Protein AF-A0A9D4KQK5-F1 (afdb_monomer)

Mean predicted aligned error: 9.85 Å

Structure (mmCIF, N/CA/C/O backbone):
data_AF-A0A9D4KQK5-F1
#
_entry.id   AF-A0A9D4KQK5-F1
#
loop_
_atom_site.group_PDB
_atom_site.id
_atom_site.type_symbol
_atom_site.label_atom_id
_atom_site.label_alt_id
_atom_site.label_comp_id
_atom_site.label_asym_id
_atom_site.label_entity_id
_atom_site.label_seq_id
_atom_site.pdbx_PDB_ins_code
_atom_site.Cartn_x
_atom_site.Cartn_y
_atom_site.Cartn_z
_atom_site.occupancy
_atom_site.B_iso_or_equiv
_atom_site.auth_seq_id
_atom_site.auth_comp_id
_atom_site.auth_asym_id
_atom_site.auth_atom_id
_atom_site.pdbx_PDB_model_num
ATOM 1 N N . MET A 1 1 ? -24.734 -4.252 13.455 1.00 34.09 1 MET A N 1
ATOM 2 C CA . MET A 1 1 ? -24.036 -4.730 12.240 1.00 34.09 1 MET A CA 1
ATOM 3 C C . MET A 1 1 ? -23.428 -3.515 11.556 1.00 34.09 1 MET A C 1
ATOM 5 O O . MET A 1 1 ? -24.185 -2.665 11.112 1.00 34.09 1 MET A O 1
ATOM 9 N N . GLY A 1 2 ? -22.103 -3.348 11.598 1.00 39.66 2 GLY A N 1
ATOM 10 C CA . GLY A 1 2 ? -21.424 -2.220 10.948 1.00 39.66 2 GLY A CA 1
ATOM 11 C C . GLY A 1 2 ? -21.208 -2.509 9.463 1.00 39.66 2 GLY A C 1
ATOM 12 O O . GLY A 1 2 ? -20.834 -3.624 9.114 1.00 39.66 2 GLY A O 1
ATOM 13 N N . SER A 1 3 ? -21.488 -1.531 8.604 1.00 41.06 3 SER A N 1
ATOM 14 C CA . SER A 1 3 ? -21.229 -1.619 7.165 1.00 41.06 3 SER A CA 1
ATOM 15 C C . SER A 1 3 ? -19.725 -1.479 6.913 1.00 41.06 3 SER A C 1
ATOM 17 O O . SER A 1 3 ? -19.137 -0.470 7.298 1.00 41.06 3 SER A O 1
ATOM 19 N N . PHE A 1 4 ? -19.099 -2.482 6.295 1.00 49.75 4 PHE A N 1
ATOM 20 C CA . PHE A 1 4 ? -17.730 -2.374 5.793 1.00 49.75 4 PHE A CA 1
ATOM 21 C C . PHE A 1 4 ? -17.790 -1.724 4.408 1.00 49.75 4 PHE A C 1
ATOM 23 O O . PHE A 1 4 ? -18.218 -2.350 3.441 1.00 49.75 4 PHE A O 1
ATOM 30 N N . GLY A 1 5 ? -17.421 -0.448 4.323 1.00 51.59 5 GLY A N 1
ATOM 31 C CA . GLY A 1 5 ? -17.263 0.255 3.052 1.00 51.59 5 GLY A CA 1
ATOM 32 C C . GLY A 1 5 ? -15.801 0.247 2.616 1.00 51.59 5 GLY A C 1
ATOM 33 O O . GLY A 1 5 ? -14.923 0.537 3.425 1.00 51.59 5 GLY A O 1
ATOM 34 N N . PHE A 1 6 ? -15.538 -0.056 1.346 1.00 54.88 6 PHE A N 1
ATOM 35 C CA . PHE A 1 6 ? -14.233 0.185 0.730 1.00 54.88 6 PHE A CA 1
ATOM 36 C C . PHE A 1 6 ? -14.236 1.596 0.138 1.00 54.88 6 PHE A C 1
ATOM 38 O O . PHE A 1 6 ? -15.109 1.927 -0.662 1.00 54.88 6 PHE A O 1
ATOM 45 N N . ALA A 1 7 ? -13.282 2.430 0.547 1.00 58.09 7 ALA A N 1
ATOM 46 C CA . ALA A 1 7 ? -13.033 3.733 -0.058 1.00 58.09 7 ALA A CA 1
ATOM 47 C C . ALA A 1 7 ? -11.681 3.678 -0.778 1.00 58.09 7 ALA A C 1
ATOM 49 O O . ALA A 1 7 ? -10.679 3.299 -0.173 1.00 58.09 7 ALA A O 1
ATOM 50 N N . GLU A 1 8 ? -11.666 4.029 -2.063 1.00 67.25 8 GLU A N 1
ATOM 51 C CA . GLU A 1 8 ? -10.463 4.062 -2.896 1.00 67.25 8 GLU A CA 1
ATOM 52 C C . GLU A 1 8 ? -10.145 5.513 -3.272 1.00 67.25 8 GLU A C 1
ATOM 54 O O . GLU A 1 8 ? -11.005 6.237 -3.772 1.00 67.25 8 GLU A O 1
ATOM 59 N N . GLU A 1 9 ? -8.906 5.938 -3.034 1.00 66.75 9 GLU A N 1
ATOM 60 C CA . GLU A 1 9 ? -8.398 7.250 -3.431 1.00 66.75 9 GLU A CA 1
ATOM 61 C C . GLU A 1 9 ? -7.074 7.064 -4.177 1.00 66.75 9 GLU A C 1
ATOM 63 O O . GLU A 1 9 ? -6.175 6.368 -3.701 1.00 66.75 9 GLU A O 1
ATOM 68 N N . THR A 1 10 ? -6.952 7.677 -5.358 1.00 73.88 10 THR A N 1
ATOM 69 C CA . THR A 1 10 ? -5.777 7.531 -6.228 1.00 73.88 10 THR A CA 1
ATOM 70 C C . THR A 1 10 ? -5.113 8.881 -6.475 1.00 73.88 10 THR A C 1
AT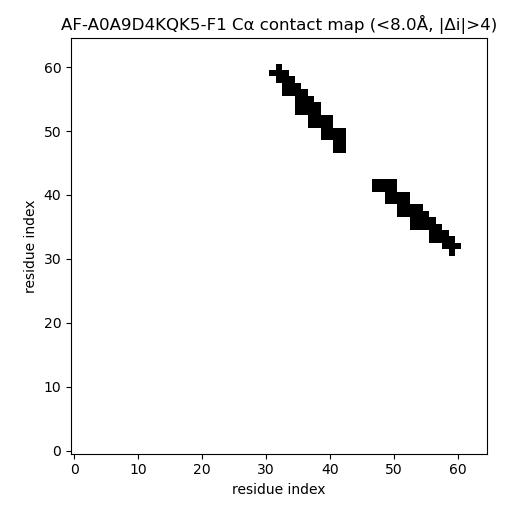OM 72 O O . THR A 1 10 ? -5.719 9.786 -7.045 1.00 73.88 10 THR A O 1
ATOM 75 N N . ALA A 1 11 ? -3.830 8.992 -6.123 1.00 74.19 11 ALA A N 1
ATOM 76 C CA . ALA A 1 11 ? -2.969 10.104 -6.519 1.00 74.19 11 ALA A CA 1
ATOM 77 C C . ALA A 1 11 ? -2.059 9.676 -7.683 1.00 74.19 11 ALA A C 1
ATOM 79 O O . ALA A 1 11 ? -1.441 8.613 -7.633 1.00 74.19 11 ALA A O 1
ATOM 80 N N . SER A 1 12 ? -1.951 10.506 -8.727 1.00 76.56 12 SER A N 1
ATOM 81 C CA . SER A 1 12 ? -1.139 10.210 -9.916 1.00 76.56 12 SER A CA 1
ATOM 82 C C . SER A 1 12 ? -0.050 11.261 -10.140 1.00 76.56 12 SER A C 1
ATOM 84 O O . SER A 1 12 ? -0.304 12.465 -10.078 1.00 76.56 12 SER A O 1
ATOM 86 N N . ARG A 1 13 ? 1.168 10.797 -10.439 1.00 72.44 13 ARG A N 1
ATOM 87 C CA . ARG A 1 13 ? 2.263 11.595 -11.008 1.00 72.44 13 ARG A CA 1
ATOM 88 C C . ARG A 1 13 ? 2.803 10.881 -12.244 1.00 72.44 13 ARG A C 1
ATOM 90 O O . ARG A 1 13 ? 2.844 9.655 -12.272 1.00 72.44 13 ARG A O 1
ATOM 97 N N . ARG A 1 14 ? 3.185 11.657 -13.265 1.00 69.12 14 ARG A N 1
ATOM 98 C CA . ARG A 1 14 ? 3.666 11.126 -14.554 1.00 69.12 14 ARG A CA 1
ATOM 99 C C . ARG A 1 14 ? 5.112 10.632 -14.503 1.00 69.12 14 ARG A C 1
ATOM 101 O O . ARG A 1 14 ? 5.457 9.738 -15.264 1.00 69.12 14 ARG A O 1
ATOM 108 N N . ASP A 1 15 ? 5.911 11.170 -13.586 1.00 70.62 15 ASP A N 1
ATOM 109 C CA . ASP A 1 15 ? 7.332 10.847 -13.456 1.00 70.62 15 ASP A CA 1
ATOM 110 C C . ASP A 1 15 ? 7.593 9.891 -12.290 1.00 70.62 15 ASP A C 1
ATOM 112 O O . ASP A 1 15 ? 6.874 9.900 -11.283 1.00 70.62 15 ASP A O 1
ATOM 116 N N . SER A 1 16 ? 8.656 9.089 -12.400 1.00 72.44 16 SER A N 1
ATOM 117 C CA . SER A 1 16 ? 9.129 8.282 -11.276 1.00 72.44 16 SER A CA 1
ATOM 118 C C . SER A 1 16 ? 9.651 9.202 -10.177 1.00 72.44 16 SER A C 1
ATOM 120 O O . SER A 1 16 ? 10.573 9.985 -10.409 1.00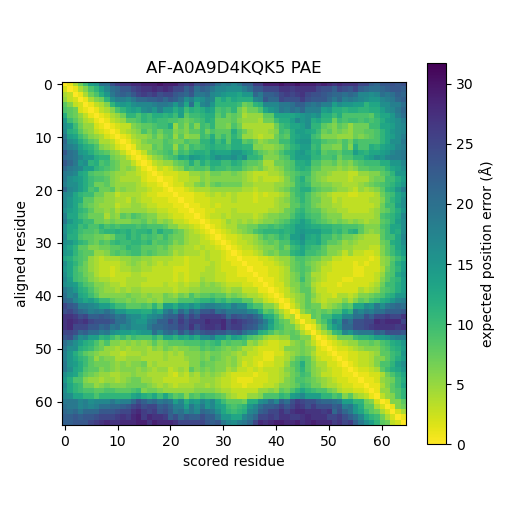 72.44 16 SER A O 1
ATOM 122 N N . ILE A 1 17 ? 9.084 9.086 -8.981 1.00 79.12 17 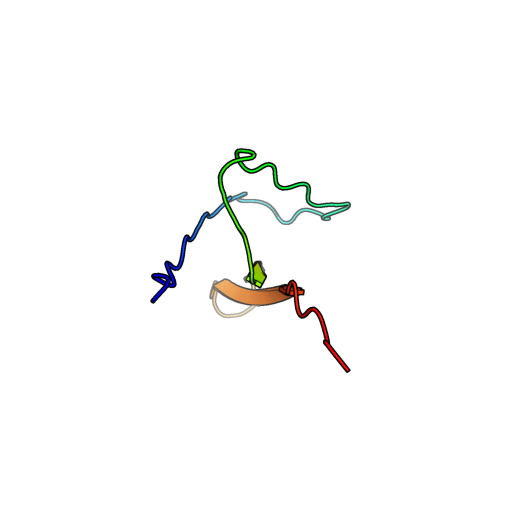ILE A N 1
ATOM 123 C CA . ILE A 1 17 ? 9.505 9.857 -7.813 1.00 79.12 17 ILE A CA 1
ATOM 124 C C . ILE A 1 17 ? 10.029 8.938 -6.717 1.00 79.12 17 ILE A C 1
ATOM 126 O O . ILE A 1 17 ? 9.537 7.824 -6.527 1.00 79.12 17 ILE A O 1
ATOM 130 N N . GLU A 1 18 ? 10.995 9.436 -5.956 1.00 82.38 18 GLU A N 1
ATOM 131 C CA . GLU A 1 18 ? 11.384 8.828 -4.692 1.0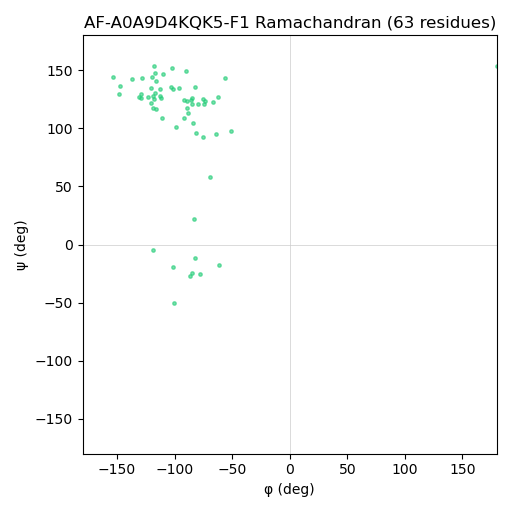0 82.38 18 GLU A CA 1
ATOM 132 C C . GLU A 1 18 ? 10.382 9.247 -3.605 1.00 82.38 18 GLU A C 1
ATOM 134 O O . GLU A 1 18 ? 10.162 10.434 -3.358 1.00 82.38 18 GLU A O 1
ATOM 139 N N . ILE A 1 19 ? 9.727 8.270 -2.976 1.00 82.50 19 ILE A N 1
ATOM 140 C CA . ILE A 1 19 ? 8.735 8.514 -1.925 1.00 82.50 19 ILE A CA 1
ATOM 141 C C . ILE A 1 19 ? 9.449 8.487 -0.574 1.00 82.50 19 ILE A C 1
ATOM 143 O O . ILE A 1 19 ? 9.828 7.421 -0.101 1.00 82.50 19 ILE A O 1
ATOM 147 N N . GLN A 1 20 ? 9.586 9.647 0.071 1.00 86.31 20 GLN A N 1
ATOM 148 C CA . GLN A 1 20 ? 10.184 9.743 1.412 1.00 86.31 20 GLN A CA 1
ATOM 149 C C . GLN A 1 20 ? 9.178 9.489 2.547 1.00 86.31 20 GLN A C 1
ATOM 151 O O . GLN A 1 20 ? 9.559 9.091 3.643 1.00 86.31 20 GLN A O 1
ATOM 156 N N . GLY A 1 21 ? 7.883 9.708 2.302 1.00 86.06 21 GLY A N 1
ATOM 157 C CA . GLY A 1 21 ? 6.833 9.475 3.290 1.00 86.06 21 GLY A CA 1
ATOM 158 C C . GLY A 1 21 ? 5.440 9.804 2.762 1.00 86.06 21 GLY A C 1
ATOM 159 O O . GLY A 1 21 ? 5.282 10.634 1.869 1.00 86.06 21 GLY A O 1
ATOM 160 N N . ILE A 1 22 ? 4.425 9.149 3.329 1.00 85.44 22 ILE A N 1
ATOM 161 C CA . ILE A 1 22 ? 3.012 9.369 3.001 1.00 85.44 22 ILE A CA 1
ATOM 162 C C . ILE A 1 22 ? 2.277 9.734 4.289 1.00 85.44 22 ILE A C 1
ATOM 164 O O . ILE A 1 22 ? 2.361 9.023 5.289 1.00 85.44 22 ILE A O 1
ATOM 168 N N . ARG A 1 23 ? 1.549 10.852 4.268 1.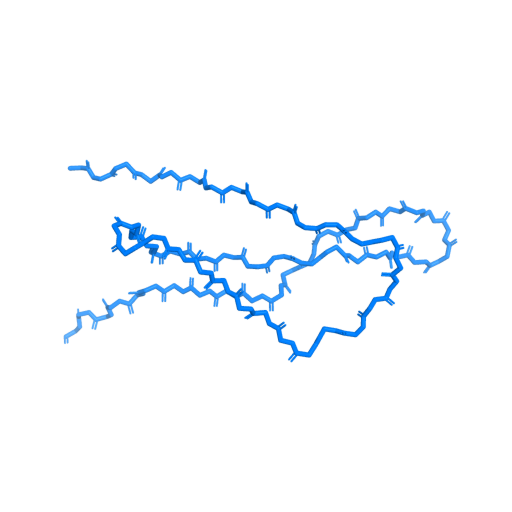00 86.75 23 ARG A N 1
ATOM 169 C CA . ARG A 1 23 ? 0.679 11.280 5.365 1.00 86.75 23 ARG A CA 1
ATOM 170 C C . ARG A 1 23 ? -0.745 11.356 4.848 1.00 86.75 23 ARG A C 1
ATOM 172 O O . ARG A 1 23 ? -1.033 12.191 3.998 1.00 86.75 23 ARG A O 1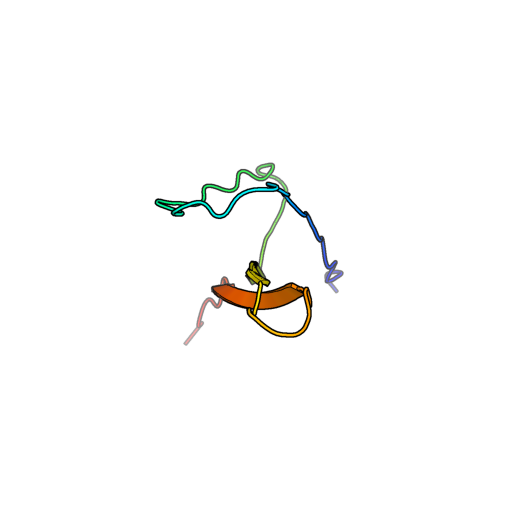
ATOM 179 N N . VAL A 1 24 ? -1.625 10.534 5.410 1.00 82.50 24 VAL A N 1
ATOM 180 C CA . VAL A 1 24 ? -3.054 10.573 5.097 1.00 82.50 24 VAL A CA 1
ATOM 181 C C . VAL A 1 24 ? -3.804 11.255 6.237 1.00 82.50 24 VAL A C 1
ATOM 183 O O . VAL A 1 24 ? -3.511 11.013 7.409 1.00 82.50 24 VAL A O 1
ATOM 186 N N . ARG A 1 25 ? -4.728 12.159 5.902 1.00 83.94 25 ARG A N 1
ATOM 187 C CA . ARG A 1 25 ? -5.574 12.875 6.864 1.00 83.94 25 ARG A CA 1
ATOM 188 C C . ARG A 1 25 ? -7.023 12.512 6.597 1.00 83.94 25 ARG A C 1
ATOM 190 O O . ARG A 1 25 ? -7.506 12.725 5.494 1.00 83.94 25 ARG A O 1
ATOM 197 N N . TYR A 1 26 ? -7.701 12.030 7.626 1.00 79.19 26 TYR A N 1
ATOM 198 C CA . TYR A 1 26 ? -9.113 11.683 7.568 1.00 79.19 26 TYR A CA 1
ATOM 199 C C . TYR A 1 26 ? -9.908 12.549 8.550 1.00 79.19 26 TYR A C 1
ATOM 201 O O . TYR A 1 26 ? -9.336 13.009 9.546 1.00 79.19 26 TYR A O 1
ATOM 209 N N . PRO A 1 27 ? -11.209 12.783 8.302 1.00 84.25 27 PRO A N 1
ATOM 210 C CA . PRO A 1 27 ? -12.088 13.387 9.294 1.00 84.25 27 PRO A CA 1
ATOM 211 C C . PRO A 1 27 ? -12.073 12.564 10.585 1.00 84.25 27 PRO A C 1
ATOM 213 O O . PRO A 1 27 ? -12.049 11.337 10.535 1.00 84.25 27 PRO A O 1
ATOM 216 N N . SER A 1 28 ? -12.148 13.222 11.743 1.00 79.50 28 SER A N 1
ATOM 217 C CA . SER A 1 28 ? -12.173 12.548 13.052 1.00 79.50 28 SER A CA 1
ATOM 218 C C . SER A 1 28 ? -13.371 11.609 13.244 1.00 79.50 28 SER A C 1
ATOM 220 O O . SER A 1 28 ? -13.343 10.752 14.121 1.00 79.50 28 SER A O 1
ATOM 222 N N . SER A 1 29 ? -14.415 11.752 12.425 1.00 82.25 29 SER A N 1
ATOM 223 C CA . SER A 1 29 ? -15.593 10.883 12.402 1.00 82.25 29 SER A CA 1
ATOM 224 C C . SER A 1 29 ? -15.404 9.593 11.594 1.00 82.25 29 SER A C 1
ATOM 226 O O . SER A 1 29 ? -16.253 8.705 11.684 1.00 82.25 29 SER A O 1
ATOM 228 N N . LEU A 1 30 ? -14.329 9.466 10.804 1.00 74.94 30 LEU A N 1
ATOM 229 C CA . LEU A 1 30 ? -14.079 8.286 9.980 1.00 74.94 30 LEU A CA 1
ATOM 230 C C . LEU A 1 30 ? -13.292 7.240 10.775 1.00 74.94 30 LEU A C 1
ATOM 232 O O . LEU A 1 30 ? -12.118 7.427 11.093 1.00 74.94 30 LEU A O 1
ATOM 236 N N . ARG A 1 31 ? -13.934 6.105 11.060 1.00 75.50 31 ARG A N 1
ATOM 237 C CA . ARG A 1 31 ? -13.264 4.938 11.637 1.00 75.50 31 ARG A CA 1
ATOM 238 C C . ARG A 1 31 ? -12.635 4.105 10.523 1.00 75.50 31 ARG A C 1
ATOM 240 O O . ARG A 1 31 ? -13.339 3.626 9.641 1.00 75.50 31 ARG A O 1
ATOM 247 N N . ILE A 1 32 ? -11.321 3.915 10.593 1.00 76.31 32 ILE A N 1
ATOM 248 C CA . ILE A 1 32 ? -10.566 3.084 9.652 1.00 76.31 32 ILE A CA 1
ATOM 249 C C . ILE A 1 32 ? -10.081 1.852 10.396 1.00 76.31 32 ILE A C 1
ATOM 251 O O . ILE A 1 32 ? -9.189 1.941 11.236 1.00 76.31 32 ILE A O 1
ATOM 255 N N . ASP A 1 33 ? -10.667 0.701 10.081 1.00 83.38 33 ASP A N 1
ATOM 256 C CA . ASP A 1 33 ? -10.225 -0.569 10.659 1.00 83.38 33 ASP A CA 1
ATOM 257 C C . ASP A 1 33 ? -9.082 -1.200 9.854 1.00 83.38 33 ASP A C 1
ATOM 259 O O . ASP A 1 33 ? -8.265 -1.951 10.386 1.00 83.38 33 ASP A O 1
ATOM 263 N N . THR A 1 34 ? -9.003 -0.910 8.553 1.00 83.81 34 THR A N 1
ATOM 264 C CA . THR A 1 34 ? -7.933 -1.383 7.669 1.00 83.81 34 THR A CA 1
ATOM 265 C C . THR A 1 34 ? -7.646 -0.354 6.582 1.00 83.81 34 THR A C 1
ATOM 267 O O . THR A 1 34 ? -8.566 0.196 5.982 1.00 83.81 34 THR A O 1
ATOM 270 N N . LEU A 1 35 ? -6.364 -0.112 6.325 1.00 85.25 35 LEU A N 1
ATOM 271 C CA . LEU A 1 35 ? -5.851 0.739 5.261 1.00 85.25 35 LEU A CA 1
ATOM 272 C C . LEU A 1 35 ? -4.762 -0.021 4.500 1.00 85.25 35 LEU A C 1
ATOM 274 O O . LEU A 1 35 ? -3.788 -0.491 5.092 1.00 85.25 35 LEU A O 1
ATOM 278 N N . VAL A 1 36 ? -4.916 -0.102 3.180 1.00 88.06 36 VAL A N 1
ATOM 279 C CA . VAL A 1 36 ? -3.923 -0.6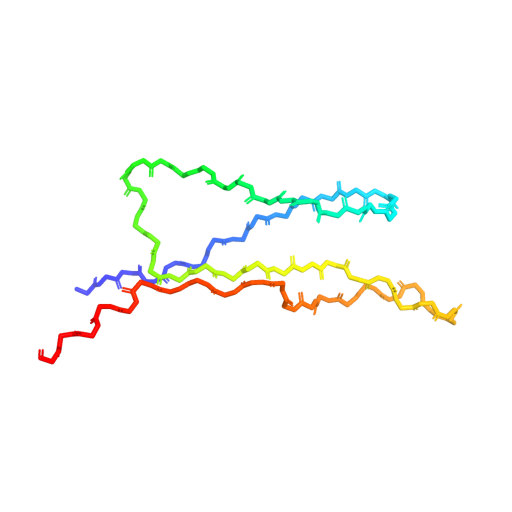93 2.280 1.00 88.06 36 VAL A CA 1
ATOM 280 C C . VAL A 1 36 ? -3.418 0.395 1.347 1.00 88.06 36 VAL A C 1
ATOM 282 O O . VAL A 1 36 ? -4.181 0.943 0.558 1.00 88.06 36 VAL A O 1
ATOM 285 N N . LEU A 1 37 ? -2.129 0.711 1.435 1.00 88.12 37 LEU A N 1
ATOM 286 C CA . LEU A 1 37 ? -1.462 1.580 0.477 1.00 88.12 37 LEU A CA 1
ATOM 287 C C . LEU A 1 37 ? -0.858 0.725 -0.629 1.00 88.12 37 LEU A C 1
ATOM 289 O O . LEU A 1 37 ? -0.036 -0.157 -0.367 1.00 88.12 37 LEU A O 1
ATOM 293 N N . LEU A 1 38 ? -1.234 1.022 -1.868 1.00 88.44 38 LEU A N 1
ATOM 294 C CA . LEU A 1 38 ? -0.654 0.442 -3.071 1.00 88.44 38 LEU A CA 1
ATOM 295 C C . LEU A 1 38 ? 0.148 1.518 -3.802 1.00 88.44 38 LEU A C 1
ATOM 297 O O . LEU A 1 38 ? -0.233 2.689 -3.804 1.00 88.44 38 LEU A O 1
ATOM 301 N N . ARG A 1 39 ? 1.243 1.129 -4.455 1.00 86.75 39 ARG A N 1
ATOM 302 C CA . ARG A 1 39 ? 1.949 2.001 -5.400 1.00 86.75 39 ARG A CA 1
ATOM 303 C C . ARG A 1 39 ? 1.888 1.415 -6.802 1.00 86.75 39 ARG A C 1
ATOM 305 O O . ARG A 1 39 ? 2.029 0.206 -6.987 1.00 86.75 39 ARG A O 1
ATOM 312 N N . ALA A 1 40 ? 1.710 2.285 -7.785 1.00 83.44 40 ALA A N 1
ATOM 313 C CA . ALA A 1 40 ? 1.867 1.931 -9.182 1.00 83.44 40 ALA A CA 1
ATOM 314 C C . ALA A 1 40 ? 3.363 1.806 -9.499 1.00 83.44 40 ALA A C 1
ATOM 316 O O . ALA A 1 40 ? 4.135 2.735 -9.262 1.00 83.44 40 ALA A O 1
ATOM 317 N N . GLN A 1 41 ? 3.771 0.662 -10.037 1.00 77.19 41 GLN A N 1
ATOM 318 C CA . GLN A 1 41 ? 5.114 0.448 -10.558 1.00 77.19 41 GLN A CA 1
ATOM 319 C C . GLN A 1 41 ? 5.025 0.172 -12.060 1.00 77.19 41 GLN A C 1
ATOM 321 O O . GLN A 1 41 ? 4.218 -0.649 -12.501 1.00 77.19 41 GLN A O 1
ATOM 326 N N . CYS A 1 42 ? 5.843 0.879 -12.843 1.00 73.75 42 CYS A N 1
ATOM 327 C CA . CYS A 1 42 ? 6.032 0.595 -14.262 1.00 73.75 42 CYS A CA 1
ATOM 328 C C . CYS A 1 42 ? 7.100 -0.496 -14.404 1.00 73.75 42 CYS A C 1
ATOM 330 O O . CYS A 1 42 ? 8.199 -0.352 -13.866 1.00 73.75 42 CYS A O 1
ATOM 332 N N . ILE A 1 43 ? 6.785 -1.586 -15.104 1.00 64.25 43 ILE A N 1
ATOM 333 C CA . ILE A 1 43 ? 7.739 -2.666 -15.385 1.00 64.25 43 ILE A CA 1
ATOM 334 C C . ILE A 1 43 ? 8.286 -2.460 -16.807 1.00 64.25 43 ILE A C 1
ATOM 336 O O . ILE A 1 43 ? 7.616 -2.771 -17.787 1.00 64.25 43 ILE A O 1
ATOM 340 N N . ALA A 1 44 ? 9.497 -1.910 -16.927 1.00 60.41 44 ALA A N 1
ATOM 341 C CA . ALA A 1 44 ? 10.208 -1.724 -18.200 1.00 60.41 44 ALA A CA 1
ATOM 342 C C . ALA A 1 44 ? 11.086 -2.958 -18.541 1.00 60.41 44 ALA A C 1
ATOM 344 O O . ALA A 1 44 ? 11.569 -3.599 -17.605 1.00 60.41 44 ALA A O 1
ATOM 345 N N . PRO A 1 45 ? 11.317 -3.304 -19.836 1.00 57.72 45 PRO A N 1
ATOM 346 C CA . PRO A 1 45 ? 11.254 -2.391 -20.983 1.00 57.72 45 PRO A CA 1
ATOM 347 C C . PRO A 1 45 ? 10.219 -2.690 -22.084 1.00 57.72 45 PRO A C 1
ATOM 349 O O . PRO A 1 45 ? 10.114 -1.886 -23.001 1.00 57.72 45 PRO A O 1
ATOM 352 N N . ILE A 1 46 ? 9.459 -3.792 -22.054 1.00 55.03 46 ILE A N 1
ATOM 353 C CA . ILE A 1 46 ? 8.764 -4.248 -23.284 1.00 55.03 46 ILE A CA 1
ATOM 354 C C . ILE A 1 46 ? 7.265 -3.894 -23.335 1.00 55.03 46 ILE A C 1
ATOM 356 O O . ILE A 1 46 ? 6.716 -3.795 -24.424 1.00 55.03 46 ILE A O 1
ATOM 360 N N . HIS A 1 47 ? 6.597 -3.581 -22.221 1.00 51.50 47 HIS A N 1
ATOM 361 C CA . HIS A 1 47 ? 5.215 -3.080 -22.255 1.00 51.50 47 HIS A CA 1
ATOM 362 C C . HIS A 1 47 ? 4.976 -2.123 -21.086 1.00 51.50 47 HIS A C 1
ATOM 364 O O . HIS A 1 47 ? 5.258 -2.482 -19.948 1.00 51.50 47 HIS A O 1
ATOM 370 N N . ALA A 1 48 ? 4.431 -0.929 -21.344 1.00 59.44 48 ALA A N 1
ATOM 371 C CA . ALA A 1 48 ? 4.043 0.062 -20.333 1.00 59.44 48 ALA A CA 1
ATOM 372 C C . ALA A 1 48 ? 2.828 -0.412 -19.507 1.00 59.44 48 ALA A C 1
ATOM 374 O O . ALA A 1 48 ? 1.767 0.210 -19.499 1.00 59.44 48 ALA A O 1
ATOM 375 N N . ARG A 1 49 ? 2.949 -1.568 -18.851 1.00 71.19 49 ARG A N 1
ATOM 376 C CA . ARG A 1 49 ? 1.917 -2.124 -17.986 1.00 71.19 49 ARG A CA 1
ATOM 377 C C . ARG A 1 49 ? 2.146 -1.594 -16.579 1.00 71.19 49 ARG A C 1
ATOM 379 O O . ARG A 1 49 ? 3.175 -1.861 -15.963 1.00 71.19 49 ARG A O 1
ATOM 386 N N . ILE A 1 50 ? 1.167 -0.846 -16.084 1.00 75.94 50 ILE A N 1
ATOM 387 C CA . ILE A 1 50 ? 1.117 -0.446 -14.682 1.00 75.94 50 ILE A CA 1
ATOM 388 C C . ILE A 1 50 ? 0.714 -1.674 -13.870 1.00 75.94 50 ILE A C 1
ATOM 390 O O . ILE A 1 50 ? -0.333 -2.277 -14.118 1.00 75.94 50 ILE A O 1
ATOM 394 N N . THR A 1 51 ? 1.542 -2.040 -12.899 1.00 82.31 51 THR A N 1
ATOM 395 C CA . THR A 1 51 ? 1.192 -3.035 -11.882 1.00 82.31 51 THR A CA 1
ATOM 396 C C . THR A 1 51 ? 1.096 -2.358 -10.527 1.00 82.31 51 THR A C 1
ATOM 398 O O . THR A 1 51 ? 1.981 -1.585 -10.158 1.00 82.31 51 THR A O 1
ATOM 401 N N . TRP A 1 52 ? 0.037 -2.660 -9.782 1.00 84.69 52 TRP A N 1
ATOM 402 C CA . TRP A 1 52 ? -0.121 -2.207 -8.406 1.00 84.69 52 TRP A CA 1
ATOM 403 C C . TRP A 1 52 ? 0.587 -3.177 -7.473 1.00 84.69 52 TRP A C 1
ATOM 405 O O . TRP A 1 52 ?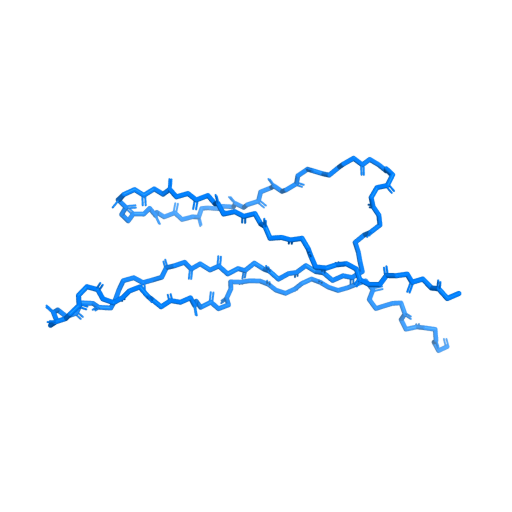 0.320 -4.377 -7.502 1.00 84.69 52 TRP A O 1
ATOM 415 N N . VAL A 1 53 ? 1.495 -2.657 -6.655 1.00 86.31 53 VAL A N 1
ATOM 416 C CA . VAL A 1 53 ? 2.219 -3.440 -5.650 1.00 86.31 53 VAL A CA 1
ATOM 417 C C . VAL A 1 53 ? 1.922 -2.892 -4.263 1.00 86.31 53 VAL A C 1
ATOM 419 O O . VAL A 1 53 ? 1.760 -1.682 -4.084 1.00 86.31 53 VAL A O 1
ATOM 422 N N . SER A 1 54 ? 1.841 -3.781 -3.274 1.00 87.00 54 SER A N 1
ATOM 423 C CA . SER A 1 54 ? 1.619 -3.392 -1.884 1.00 87.00 54 SER A CA 1
ATOM 424 C C . SER A 1 54 ? 2.768 -2.526 -1.382 1.00 87.00 54 SER A C 1
ATOM 426 O O . SER A 1 54 ? 3.930 -2.922 -1.474 1.00 87.00 54 SER A O 1
ATOM 428 N N . TYR A 1 55 ? 2.434 -1.359 -0.838 1.00 86.25 55 TYR A N 1
ATOM 429 C CA . TYR A 1 55 ? 3.385 -0.452 -0.208 1.00 86.25 55 TYR A CA 1
ATOM 430 C C . TYR A 1 55 ? 3.333 -0.572 1.315 1.00 86.25 55 TYR A C 1
ATOM 432 O O . TYR A 1 55 ? 4.365 -0.775 1.948 1.00 86.25 55 TYR A O 1
ATOM 440 N N . GLN A 1 56 ? 2.136 -0.499 1.906 1.00 88.81 56 GLN A N 1
ATOM 441 C CA . GLN A 1 56 ? 1.961 -0.620 3.354 1.00 88.81 56 GLN A CA 1
ATOM 442 C C . GLN A 1 56 ? 0.570 -1.151 3.709 1.00 88.81 56 GLN A C 1
ATOM 444 O O . GLN A 1 56 ? -0.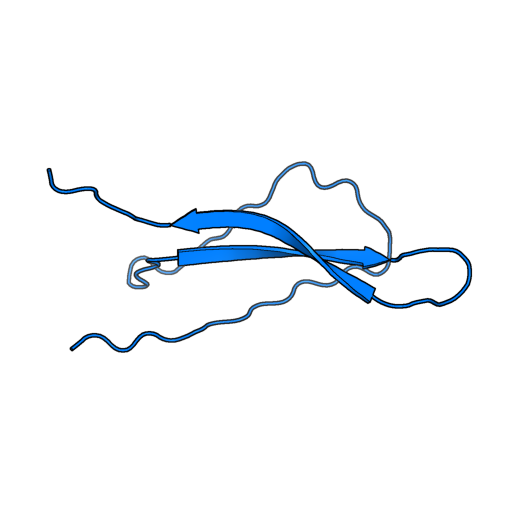418 -0.805 3.065 1.00 88.81 56 GLN A O 1
ATOM 449 N N . TYR A 1 57 ? 0.499 -1.965 4.760 1.00 88.00 57 TYR A N 1
ATOM 450 C CA . TYR A 1 57 ? -0.742 -2.465 5.345 1.00 88.00 57 TYR A CA 1
ATOM 451 C C . TYR A 1 57 ? -0.849 -1.984 6.792 1.00 88.00 57 TYR A C 1
ATOM 453 O O . TYR A 1 57 ? 0.090 -2.156 7.571 1.00 88.00 57 TYR A O 1
ATOM 461 N N . ILE A 1 58 ? -1.975 -1.371 7.150 1.00 85.19 58 ILE A N 1
ATOM 462 C CA . ILE A 1 58 ? -2.264 -0.890 8.503 1.00 85.19 58 ILE A CA 1
ATOM 463 C C . ILE A 1 58 ? -3.631 -1.438 8.893 1.00 85.19 58 ILE A C 1
ATOM 465 O O . ILE A 1 58 ? -4.606 -1.239 8.175 1.00 85.19 58 ILE A O 1
ATOM 469 N N . SER A 1 59 ? -3.715 -2.117 10.030 1.00 84.38 59 SER A N 1
ATOM 470 C CA . SER A 1 59 ? -4.978 -2.627 10.559 1.00 84.38 59 SER A CA 1
ATOM 471 C C . SER A 1 59 ? -5.052 -2.368 12.053 1.00 84.38 59 SER A C 1
ATOM 473 O O . SER A 1 59 ? -4.044 -2.456 12.753 1.00 84.38 59 SER A O 1
ATOM 475 N N . SER A 1 60 ? -6.243 -2.029 12.533 1.00 74.56 60 SER A N 1
ATOM 476 C CA . SER A 1 60 ? -6.497 -1.667 13.924 1.00 74.56 60 SER A CA 1
ATOM 477 C C . SER A 1 60 ? -6.691 -2.877 14.842 1.00 74.56 60 SER A C 1
ATOM 479 O O . SER A 1 60 ? -7.311 -2.706 15.883 1.00 74.56 60 SER A O 1
ATOM 481 N N . TRP A 1 61 ? -6.204 -4.079 14.486 1.00 61.19 61 TRP A N 1
ATOM 482 C CA . TRP A 1 61 ? -6.406 -5.302 15.280 1.00 61.19 61 TRP A CA 1
ATOM 483 C C . TRP A 1 61 ? -6.017 -5.079 16.749 1.00 61.19 61 TRP A C 1
ATOM 485 O O . TRP A 1 61 ? -4.853 -5.160 17.137 1.00 61.19 61 TRP A O 1
ATOM 495 N N . VAL A 1 62 ? -7.028 -4.799 17.570 1.00 55.59 62 VAL A N 1
ATOM 496 C CA . VAL A 1 62 ? -6.951 -4.832 19.022 1.00 55.59 62 VAL A CA 1
ATOM 497 C C . VAL A 1 62 ? -7.126 -6.298 19.372 1.00 55.59 62 VAL A C 1
ATOM 499 O O . VAL A 1 62 ? -8.240 -6.819 19.390 1.00 55.59 62 VAL A O 1
ATOM 502 N N . GLY A 1 63 ? -6.010 -6.995 19.567 1.00 47.91 63 GLY A N 1
ATOM 503 C CA . GLY A 1 63 ? -6.033 -8.297 20.213 1.00 47.91 63 GLY A CA 1
ATOM 504 C C . GLY A 1 63 ? -6.511 -8.112 21.650 1.00 47.91 63 GLY A C 1
ATOM 505 O O . GLY A 1 63 ? -5.713 -7.779 22.517 1.00 47.91 63 GLY A O 1
ATOM 506 N N . ASN A 1 64 ? -7.808 -8.292 21.898 1.00 43.12 64 ASN A N 1
ATOM 507 C CA . ASN A 1 64 ? -8.294 -8.597 23.239 1.00 43.12 64 ASN A CA 1
ATOM 508 C C . ASN A 1 64 ? -7.952 -10.067 23.519 1.00 43.12 64 ASN A C 1
ATOM 510 O O . ASN A 1 64 ? -8.719 -10.960 23.154 1.00 43.12 64 ASN A O 1
ATOM 514 N N . THR A 1 65 ? -6.790 -10.304 24.123 1.00 42.03 65 THR A N 1
ATOM 515 C CA . THR A 1 65 ? -6.552 -11.478 24.977 1.00 42.03 65 THR A CA 1
ATOM 516 C C . THR A 1 65 ? -6.665 -11.051 26.423 1.00 42.03 65 THR A C 1
ATOM 518 O O . THR A 1 65 ? -5.997 -10.045 26.755 1.00 42.03 65 THR A O 1
#

pLDDT: mean 72.47, std 14.68, range [34.09, 88.81]

Sequence (65 aa):
MGSFGFAEETASRRDSIEIQGIRVRYPSSLRIDTLVLLRAQCIAPIHARITWVSYQYISSWVGNT

Radius of gyration: 15.77 Å; Cα contacts (8 Å, |Δi|>4): 45; chains: 1; bounding box: 35×25×48 Å

Foldseek 3Di:
DDDDDDDDDDDDDPDDDDDPDDDDDDPPPDDDQKDWDWDWDQDDDDDRDTDTDTDDIDGPDPPPD

Solvent-accessible surface area (backbone atoms only — not comparable to full-atom values): 4955 Å² total; per-residue (Å²): 134,83,84,88,76,89,84,88,86,85,87,87,74,96,65,96,73,89,84,90,78,86,87,85,86,74,64,93,86,64,85,72,60,67,49,75,43,68,40,81,42,76,53,81,88,88,51,97,49,76,42,79,42,85,70,48,80,47,66,63,82,74,81,86,124

Secondary structure (DSSP, 8-state):
-------------SS------------TT---SEEEEEEEEE-TTT---EEEEEEEEEE------

Organism: Dreissena polymorpha (NCBI:txid45954)